Protein AF-A0A922VSZ3-F1 (afdb_monomer_lite)

pLDDT: mean 86.52, std 10.28, range [57.91, 98.0]

Radius of gyration: 19.98 Å; chains: 1; bounding box: 46×27×50 Å

Secondary structure (DSSP, 8-state):
-HHHHHHHHHHHHHHHHHHHHHHHHHHHT--HHHHHHHSPPPPHHHHHHHHSSSS-TTS--HHHHHHHHHHHHHHHGGGTHHHHHHHHHHH-

Foldseek 3Di:
DPVVVVVVVVVVVVVVVVVCVVCVVVVVPPPPVVVCVVPDADDQVVLCCPQNCVVPVVDHGSLVSLVVLLVVLVVVPPVSVVCNVNSVNRND

Structure (mmCIF, N/CA/C/O backbone):
data_AF-A0A922VSZ3-F1
#
_entry.id   AF-A0A922VSZ3-F1
#
loop_
_atom_site.group_PDB
_atom_site.id
_atom_site.type_symbol
_atom_site.label_atom_id
_atom_site.label_alt_id
_atom_site.label_comp_id
_atom_site.label_asym_id
_atom_site.label_entity_id
_atom_site.label_seq_id
_atom_site.pdbx_PDB_ins_code
_atom_site.Cartn_x
_atom_site.Cartn_y
_atom_site.Cartn_z
_atom_site.occupancy
_atom_site.B_iso_or_equiv
_atom_site.auth_seq_id
_atom_site.auth_comp_id
_atom_site.auth_asym_id
_atom_site.auth_atom_id
_atom_site.pdbx_PDB_model_num
ATOM 1 N N . MET A 1 1 ? 16.552 10.124 -42.023 1.00 57.91 1 MET A N 1
ATOM 2 C CA . MET A 1 1 ? 15.591 9.844 -40.932 1.00 57.91 1 MET A CA 1
ATOM 3 C C . MET A 1 1 ? 15.958 8.614 -40.093 1.00 57.91 1 MET A C 1
ATOM 5 O O . MET A 1 1 ? 15.736 8.681 -38.896 1.00 57.91 1 MET A O 1
ATOM 9 N N . ASN A 1 2 ? 16.570 7.546 -40.633 1.00 75.25 2 ASN A N 1
ATOM 10 C CA . ASN A 1 2 ? 16.925 6.362 -39.822 1.00 75.25 2 ASN A CA 1
ATOM 11 C C . ASN A 1 2 ? 18.244 6.487 -39.028 1.00 75.25 2 ASN A C 1
ATOM 13 O O . ASN A 1 2 ? 18.301 6.045 -37.885 1.00 75.25 2 ASN A O 1
ATOM 17 N N . ASP A 1 3 ? 19.281 7.126 -39.579 1.00 76.75 3 ASP A N 1
ATOM 18 C CA . ASP A 1 3 ? 20.605 7.158 -38.928 1.00 76.75 3 ASP A CA 1
ATOM 19 C C . ASP A 1 3 ? 20.699 8.118 -37.733 1.00 76.75 3 ASP A C 1
ATOM 21 O O . ASP A 1 3 ? 21.382 7.829 -36.752 1.00 76.75 3 ASP A O 1
ATOM 25 N N . GLU A 1 4 ? 20.003 9.257 -37.776 1.00 78.56 4 GLU A N 1
ATOM 26 C CA . GLU A 1 4 ? 19.944 10.189 -36.638 1.00 78.56 4 GLU A CA 1
ATOM 27 C C . GLU A 1 4 ? 19.178 9.589 -35.459 1.00 78.56 4 GLU A C 1
ATOM 29 O O . GLU A 1 4 ? 19.602 9.729 -34.313 1.00 78.56 4 GLU A O 1
ATOM 34 N N . PHE A 1 5 ? 18.099 8.853 -35.738 1.00 81.94 5 PHE A N 1
ATOM 35 C CA . PHE A 1 5 ? 17.347 8.138 -34.713 1.00 81.94 5 PHE A CA 1
ATOM 36 C C . PHE A 1 5 ? 18.181 7.010 -34.090 1.00 81.94 5 PHE A C 1
ATOM 38 O O . PHE A 1 5 ? 18.224 6.878 -32.869 1.00 81.94 5 PHE A O 1
ATOM 45 N N . ALA A 1 6 ? 18.918 6.248 -34.907 1.00 86.06 6 ALA A N 1
ATOM 46 C CA . ALA A 1 6 ? 19.832 5.219 -34.416 1.00 86.06 6 ALA A CA 1
ATOM 47 C C . ALA A 1 6 ? 20.950 5.805 -33.534 1.00 86.06 6 ALA A C 1
ATOM 49 O O . ALA A 1 6 ? 21.264 5.241 -32.485 1.00 86.06 6 ALA A O 1
ATOM 50 N N . LYS A 1 7 ? 21.510 6.965 -33.905 1.00 88.31 7 LYS A N 1
ATOM 51 C CA . LYS A 1 7 ? 22.503 7.681 -33.084 1.00 88.31 7 LYS A CA 1
ATOM 52 C C . LYS A 1 7 ? 21.917 8.208 -31.777 1.00 88.31 7 LYS A C 1
ATOM 54 O O . LYS A 1 7 ? 22.562 8.080 -30.740 1.00 88.31 7 LYS A O 1
ATOM 59 N N . MET A 1 8 ? 20.705 8.762 -31.804 1.00 87.25 8 MET A N 1
ATOM 60 C CA . MET A 1 8 ? 20.007 9.206 -30.595 1.00 87.25 8 MET A CA 1
ATOM 61 C C . MET A 1 8 ? 19.739 8.029 -29.651 1.00 87.25 8 MET A C 1
ATOM 63 O O . MET A 1 8 ? 20.017 8.124 -28.458 1.00 87.25 8 MET A O 1
ATOM 67 N N . PHE A 1 9 ? 19.273 6.898 -30.183 1.00 88.69 9 PHE A N 1
ATOM 68 C CA . PHE A 1 9 ? 19.038 5.692 -29.394 1.00 88.69 9 PHE A CA 1
ATOM 69 C C . PHE A 1 9 ? 20.338 5.124 -28.812 1.00 88.69 9 PH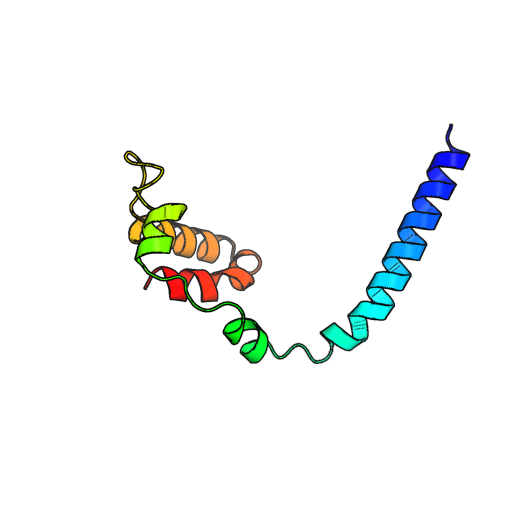E A C 1
ATOM 71 O O . PHE A 1 9 ? 20.380 4.776 -27.635 1.00 88.69 9 PHE A O 1
ATOM 78 N N . ALA A 1 10 ? 21.422 5.093 -29.592 1.00 88.38 10 ALA A N 1
ATOM 79 C CA . ALA A 1 10 ? 22.737 4.673 -29.110 1.00 88.38 10 ALA A CA 1
ATOM 80 C C . ALA A 1 10 ? 23.247 5.573 -27.972 1.00 88.38 10 ALA A C 1
ATOM 82 O O . ALA A 1 10 ? 23.705 5.062 -26.952 1.00 88.38 10 ALA A O 1
ATOM 83 N N . ALA A 1 11 ? 23.090 6.895 -28.097 1.00 89.94 11 ALA A N 1
ATOM 84 C CA . ALA A 1 11 ? 23.448 7.839 -27.041 1.00 89.94 11 ALA A CA 1
ATOM 85 C C . ALA A 1 11 ? 22.588 7.651 -25.776 1.00 89.94 11 ALA A C 1
ATOM 87 O O . ALA A 1 11 ? 23.122 7.664 -24.667 1.00 89.94 11 ALA A O 1
ATOM 88 N N . MET A 1 12 ? 21.277 7.415 -25.921 1.00 88.19 12 MET A N 1
ATOM 89 C CA . MET A 1 12 ? 20.391 7.116 -24.787 1.00 88.19 12 MET A CA 1
ATOM 90 C C . MET A 1 12 ? 20.750 5.790 -24.108 1.00 88.19 12 MET A C 1
ATOM 92 O O . MET A 1 12 ? 20.733 5.709 -22.882 1.00 88.19 12 MET A O 1
ATOM 96 N N . MET A 1 13 ? 21.115 4.763 -24.879 1.00 89.31 13 MET A N 1
ATOM 97 C CA . MET A 1 13 ? 21.562 3.475 -24.344 1.00 89.31 13 MET A CA 1
ATOM 98 C C . MET A 1 13 ? 22.893 3.603 -23.602 1.00 89.31 13 MET A C 1
ATOM 100 O O . MET A 1 13 ? 23.033 3.057 -22.510 1.00 89.31 13 MET A O 1
ATOM 104 N N . GLU A 1 14 ? 23.850 4.361 -24.140 1.00 89.88 14 GLU A N 1
ATOM 105 C CA . GLU A 1 14 ? 25.126 4.627 -23.471 1.00 89.88 14 GLU A CA 1
ATOM 106 C C . GLU A 1 14 ? 24.916 5.414 -22.167 1.00 89.88 14 GLU A C 1
ATOM 108 O O . GLU A 1 14 ? 25.495 5.086 -21.129 1.00 89.88 14 GLU A O 1
ATOM 113 N N . GLN A 1 15 ? 24.035 6.417 -22.186 1.00 87.62 15 GLN A N 1
ATOM 114 C CA . GLN A 1 15 ? 23.663 7.171 -20.991 1.00 87.62 15 GLN A CA 1
ATOM 115 C C . GLN A 1 15 ? 22.950 6.284 -19.958 1.00 87.62 15 GLN A C 1
ATOM 117 O O . GLN A 1 15 ? 23.252 6.367 -18.766 1.00 87.62 15 GLN A O 1
ATOM 122 N N . GLY A 1 16 ? 22.056 5.399 -20.406 1.00 84.06 16 GLY A N 1
ATOM 123 C CA . GLY A 1 16 ? 21.375 4.414 -19.567 1.00 84.06 16 GLY A CA 1
ATOM 124 C C . GLY A 1 16 ? 22.341 3.416 -18.929 1.00 84.06 16 GLY A C 1
ATOM 125 O O . GLY A 1 16 ? 22.222 3.131 -17.740 1.00 84.06 16 GLY A O 1
ATOM 126 N N . GLN A 1 17 ? 23.347 2.945 -19.670 1.00 83.81 17 GLN A N 1
ATOM 127 C CA . GLN A 1 17 ? 24.398 2.070 -19.141 1.00 83.81 17 GLN A CA 1
ATOM 128 C C . GLN A 1 17 ? 25.297 2.789 -18.132 1.00 83.81 17 GLN A C 1
ATOM 130 O O . GLN A 1 17 ? 25.599 2.215 -17.088 1.00 83.81 17 GLN A O 1
ATOM 135 N N . LYS A 1 18 ? 25.683 4.046 -18.390 1.00 85.50 18 LYS A N 1
ATOM 136 C CA . LYS A 1 18 ? 26.452 4.859 -17.428 1.00 85.50 18 LYS A CA 1
ATOM 137 C C . LYS A 1 18 ? 25.668 5.100 -16.139 1.00 85.50 18 LYS A C 1
ATOM 139 O O . LYS A 1 18 ? 26.228 4.969 -15.055 1.00 85.50 18 LYS A O 1
ATOM 144 N N . MET A 1 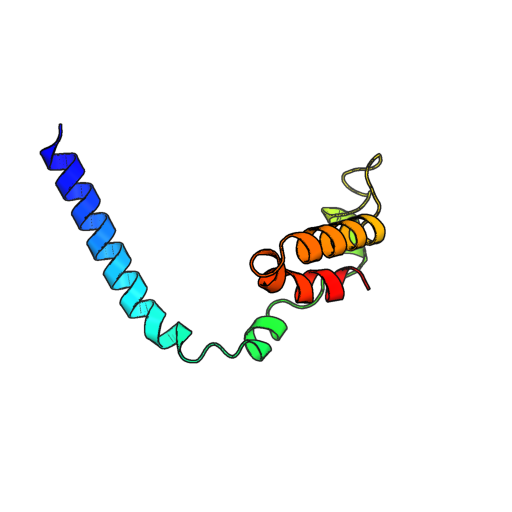19 ? 24.369 5.382 -16.247 1.00 82.75 19 MET A N 1
ATOM 145 C CA . MET A 1 19 ? 23.476 5.455 -15.088 1.00 82.75 19 MET A CA 1
ATOM 146 C C . MET A 1 19 ? 23.395 4.107 -14.369 1.00 82.75 19 MET A C 1
ATOM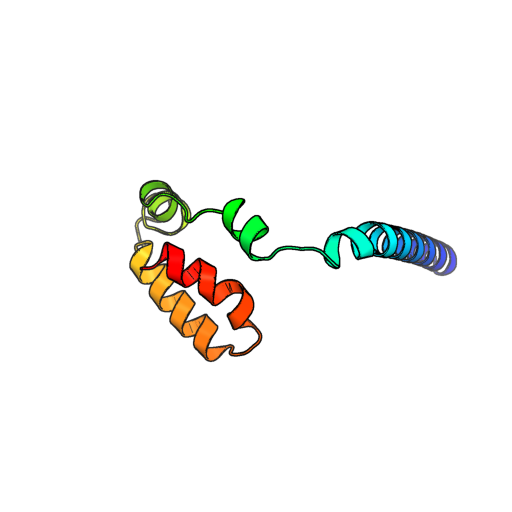 148 O O . MET A 1 19 ? 23.619 4.049 -13.169 1.00 82.75 19 MET A O 1
ATOM 152 N N . ALA A 1 20 ? 23.163 3.003 -15.078 1.00 79.06 20 ALA A N 1
ATOM 153 C CA . ALA A 1 20 ? 23.103 1.680 -14.460 1.00 79.06 20 ALA A CA 1
ATOM 154 C C . ALA A 1 20 ? 24.407 1.318 -13.724 1.00 79.06 20 ALA A C 1
ATOM 156 O O . ALA A 1 20 ? 24.349 0.817 -12.607 1.00 79.06 20 ALA A O 1
ATOM 157 N N . GLN A 1 21 ? 25.574 1.633 -14.295 1.00 80.12 21 GLN A N 1
ATOM 158 C CA . GLN A 1 21 ? 26.879 1.424 -13.653 1.00 80.12 21 GLN A CA 1
ATOM 159 C C . GLN A 1 21 ? 27.094 2.328 -12.434 1.00 80.12 21 GLN A C 1
ATOM 161 O O . GLN A 1 21 ? 27.686 1.887 -11.456 1.00 80.12 21 GLN A O 1
ATOM 166 N N . ALA A 1 22 ? 26.603 3.569 -12.462 1.00 78.31 22 ALA A N 1
ATOM 167 C CA . ALA A 1 22 ? 26.670 4.472 -11.313 1.00 78.31 22 ALA A CA 1
ATOM 168 C C . ALA A 1 22 ? 25.720 4.051 -10.176 1.00 78.31 22 ALA A C 1
ATOM 170 O O . ALA A 1 22 ? 26.021 4.271 -9.005 1.00 78.31 22 ALA A O 1
ATOM 171 N N . PHE A 1 23 ? 24.586 3.430 -10.514 1.00 70.81 23 PHE A N 1
ATOM 172 C CA . PHE A 1 23 ? 23.578 2.975 -9.553 1.00 70.81 23 PHE A CA 1
ATOM 173 C C . PHE A 1 23 ? 23.801 1.535 -9.065 1.00 70.81 23 PHE A C 1
ATOM 175 O O . PHE A 1 23 ? 23.335 1.194 -7.981 1.00 70.81 23 PHE A O 1
ATOM 182 N N . ALA A 1 24 ? 24.533 0.694 -9.802 1.00 69.62 24 ALA A N 1
ATOM 183 C CA . ALA A 1 24 ? 24.811 -0.691 -9.412 1.00 69.62 24 ALA A CA 1
ATOM 184 C C . ALA A 1 24 ? 25.481 -0.822 -8.022 1.00 69.62 24 ALA A C 1
ATOM 186 O O . ALA A 1 24 ? 24.971 -1.595 -7.211 1.00 69.62 24 ALA A O 1
ATOM 187 N N . PRO A 1 25 ? 26.509 -0.024 -7.658 1.00 70.44 25 PRO A N 1
ATOM 188 C CA . PRO A 1 25 ? 27.117 -0.078 -6.324 1.00 70.44 25 PRO A CA 1
ATOM 189 C C . PRO A 1 25 ? 26.164 0.390 -5.216 1.00 70.44 25 PRO A C 1
ATOM 191 O O . PRO A 1 25 ? 26.231 -0.083 -4.083 1.00 70.44 25 PRO A O 1
ATOM 194 N N . ALA A 1 26 ? 25.257 1.318 -5.543 1.00 64.56 26 ALA A N 1
ATOM 195 C CA . ALA A 1 26 ? 24.230 1.789 -4.619 1.00 64.56 26 ALA A CA 1
ATOM 196 C C . ALA A 1 26 ? 23.141 0.730 -4.380 1.00 64.56 26 ALA A C 1
ATOM 198 O O . ALA A 1 26 ? 22.498 0.771 -3.337 1.00 64.56 26 ALA A O 1
ATOM 199 N N . MET A 1 27 ? 22.964 -0.215 -5.315 1.00 62.75 27 MET A N 1
ATOM 200 C CA . MET A 1 27 ? 21.999 -1.318 -5.252 1.00 62.75 27 MET A CA 1
ATOM 201 C C . MET A 1 27 ? 22.538 -2.563 -4.526 1.00 62.75 27 MET A C 1
ATOM 203 O O . MET A 1 27 ? 21.752 -3.283 -3.915 1.00 62.75 27 MET A O 1
ATOM 207 N N . GLU A 1 28 ? 23.855 -2.808 -4.538 1.00 64.69 28 GLU A N 1
ATOM 208 C CA . GLU A 1 28 ? 24.474 -3.963 -3.853 1.00 64.69 28 GLU A CA 1
ATOM 209 C C . GLU A 1 28 ? 24.297 -3.933 -2.327 1.00 64.69 28 GLU A C 1
ATOM 211 O O . GLU A 1 28 ? 24.227 -4.984 -1.695 1.00 64.69 28 GLU A O 1
ATOM 216 N N . ASN A 1 29 ? 24.169 -2.740 -1.736 1.00 63.25 29 ASN A N 1
ATOM 217 C CA . ASN A 1 29 ? 24.008 -2.547 -0.292 1.00 63.25 29 ASN A CA 1
ATOM 218 C C . ASN A 1 29 ? 22.653 -1.928 0.090 1.00 63.25 29 ASN A C 1
ATOM 220 O O . ASN A 1 29 ? 22.549 -1.293 1.143 1.00 63.25 29 ASN A O 1
ATOM 224 N N . VAL A 1 30 ? 21.609 -2.075 -0.740 1.00 66.12 30 VAL A N 1
ATOM 225 C CA . VAL A 1 30 ? 20.266 -1.600 -0.366 1.00 66.12 30 VAL A CA 1
ATOM 226 C C . VAL A 1 30 ? 19.755 -2.445 0.789 1.00 66.12 30 VAL A C 1
ATOM 228 O O . VAL A 1 30 ? 19.209 -3.534 0.616 1.00 66.12 30 VAL A O 1
ATOM 231 N N . ASP A 1 31 ? 19.919 -1.915 1.996 1.00 72.50 31 ASP A N 1
ATOM 232 C CA . ASP A 1 31 ? 19.240 -2.438 3.165 1.00 72.50 31 ASP A CA 1
ATOM 233 C C . ASP A 1 31 ? 17.742 -2.160 3.009 1.00 72.50 31 ASP A C 1
ATOM 235 O O . ASP A 1 31 ? 17.250 -1.052 3.244 1.00 72.50 31 ASP A O 1
ATOM 239 N N . VAL A 1 32 ? 17.006 -3.199 2.619 1.00 71.56 32 VAL A N 1
ATOM 240 C CA . VAL A 1 32 ? 15.545 -3.178 2.482 1.00 71.56 32 VAL A CA 1
ATOM 241 C C . VAL A 1 32 ? 14.881 -2.676 3.768 1.00 71.56 32 VAL A C 1
ATOM 243 O O . VAL A 1 32 ? 13.874 -1.975 3.701 1.00 71.56 32 VAL A O 1
ATOM 246 N N . LYS A 1 33 ? 15.460 -2.941 4.950 1.00 70.44 33 LYS A N 1
ATOM 247 C CA . LYS A 1 33 ? 14.925 -2.431 6.222 1.00 70.44 33 LYS A CA 1
ATOM 248 C C . LYS A 1 33 ? 15.163 -0.933 6.390 1.00 70.44 33 LYS A C 1
ATOM 250 O O . LYS A 1 33 ? 14.302 -0.251 6.944 1.00 70.44 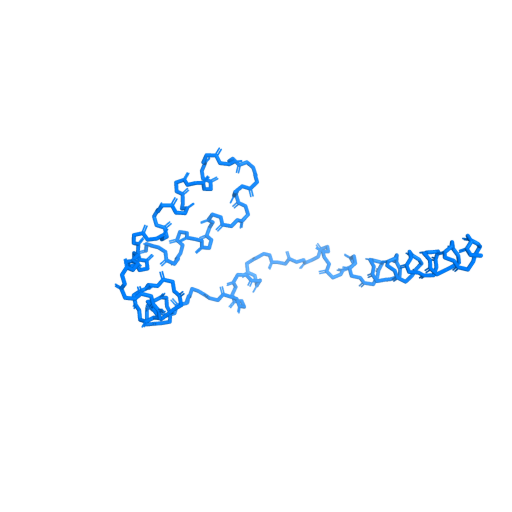33 LYS A O 1
ATOM 255 N N . ALA A 1 34 ? 16.306 -0.412 5.949 1.00 74.25 34 ALA A N 1
ATOM 256 C CA . ALA A 1 34 ? 16.566 1.026 5.954 1.00 74.25 34 ALA A CA 1
ATOM 257 C C . ALA A 1 34 ? 15.645 1.753 4.964 1.00 74.25 34 ALA A C 1
ATOM 259 O O . ALA A 1 34 ? 15.082 2.795 5.300 1.00 74.25 34 ALA A O 1
ATOM 260 N N . PHE A 1 35 ? 15.412 1.159 3.793 1.00 70.94 35 PHE A N 1
ATOM 261 C CA . PHE A 1 35 ? 14.465 1.677 2.809 1.00 70.94 35 PHE A CA 1
ATOM 262 C C . PHE A 1 35 ? 13.021 1.666 3.338 1.00 70.94 35 PHE A C 1
ATOM 264 O O . PHE A 1 35 ? 12.318 2.670 3.245 1.00 70.94 35 PHE A O 1
ATOM 271 N N . GLU A 1 36 ? 12.595 0.586 4.002 1.00 70.44 36 GLU A N 1
ATOM 272 C CA . GLU A 1 36 ? 11.288 0.525 4.673 1.00 70.44 36 GLU A CA 1
ATOM 273 C C . GLU A 1 36 ? 11.118 1.595 5.765 1.00 70.44 36 GLU A C 1
ATOM 275 O O . GLU A 1 36 ? 9.998 2.032 6.016 1.00 70.44 36 GLU A O 1
ATOM 280 N N . LYS A 1 37 ? 12.200 2.038 6.419 1.00 74.50 37 LYS A N 1
ATOM 281 C CA . LYS A 1 37 ? 12.141 3.135 7.402 1.00 74.50 37 LYS A CA 1
ATOM 282 C C . LYS A 1 37 ? 11.974 4.509 6.754 1.00 74.50 37 LYS A C 1
ATOM 284 O O . LYS A 1 37 ? 11.418 5.395 7.395 1.00 74.50 37 LYS A O 1
ATOM 289 N N . MET A 1 38 ? 12.447 4.696 5.520 1.00 76.19 38 MET A N 1
ATOM 290 C CA . MET A 1 38 ? 12.257 5.950 4.779 1.00 76.19 38 MET A CA 1
ATOM 291 C C . MET A 1 38 ? 10.809 6.139 4.320 1.00 76.19 38 MET A C 1
ATOM 293 O O . MET A 1 38 ? 10.347 7.273 4.215 1.00 76.19 38 MET A O 1
ATOM 297 N N . PHE A 1 39 ? 10.088 5.040 4.092 1.00 74.44 39 PHE A N 1
ATOM 298 C CA . PHE A 1 39 ? 8.685 5.041 3.687 1.00 74.44 39 PHE A CA 1
ATOM 299 C C . PHE A 1 39 ? 7.822 4.402 4.780 1.00 74.44 39 PHE A C 1
ATOM 301 O O . PHE A 1 39 ? 7.434 3.238 4.657 1.00 74.44 39 PHE A O 1
ATOM 308 N N . PRO A 1 40 ? 7.539 5.129 5.876 1.00 76.50 40 PRO A N 1
ATOM 309 C CA . PRO A 1 40 ? 6.671 4.618 6.925 1.00 76.50 40 PRO A CA 1
ATOM 310 C C . PRO A 1 40 ? 5.249 4.390 6.398 1.00 76.50 40 PRO A C 1
ATOM 312 O O . PRO A 1 40 ? 4.848 4.931 5.365 1.00 76.50 40 PRO A O 1
ATOM 315 N N . ALA A 1 41 ? 4.469 3.608 7.148 1.00 81.00 41 ALA A N 1
ATOM 316 C CA . ALA A 1 41 ? 3.033 3.514 6.914 1.00 81.00 41 ALA A CA 1
ATOM 317 C C . ALA A 1 41 ? 2.413 4.919 6.964 1.00 81.00 41 ALA A C 1
ATOM 319 O O . ALA A 1 41 ? 2.787 5.746 7.805 1.00 81.00 41 ALA A O 1
ATOM 320 N N . MET A 1 42 ? 1.488 5.198 6.047 1.00 85.00 42 MET A N 1
ATOM 321 C CA . MET A 1 42 ? 0.832 6.502 6.017 1.00 85.00 42 MET A CA 1
ATOM 322 C C . MET A 1 42 ? -0.118 6.644 7.219 1.00 85.00 42 MET A C 1
ATOM 324 O O . MET A 1 42 ? -0.796 5.679 7.574 1.00 85.00 42 MET A O 1
ATOM 328 N N . PRO A 1 43 ? -0.219 7.842 7.826 1.00 90.38 43 PRO A N 1
ATOM 329 C CA . PRO A 1 43 ? -1.261 8.153 8.799 1.00 90.38 43 PRO A CA 1
ATOM 330 C C . PRO A 1 43 ? -2.653 7.824 8.256 1.00 90.38 43 PRO A C 1
ATOM 332 O O . PRO A 1 43 ? -2.926 8.014 7.067 1.00 90.38 43 PRO A O 1
ATOM 335 N N . LYS A 1 44 ? -3.554 7.377 9.134 1.00 89.06 44 LYS A N 1
ATOM 336 C CA . LYS A 1 44 ? -4.907 6.940 8.762 1.00 89.06 44 LYS A CA 1
ATOM 337 C C . LYS A 1 44 ? -5.692 8.029 8.029 1.00 89.06 44 LYS A C 1
ATOM 339 O O . LYS A 1 44 ? -6.434 7.737 7.096 1.00 89.06 44 LYS A O 1
ATOM 344 N N . GLU A 1 45 ? -5.495 9.282 8.414 1.00 90.88 45 GLU A N 1
ATOM 345 C CA . GLU A 1 45 ? -6.138 10.447 7.813 1.00 90.88 45 GLU A CA 1
ATOM 346 C C . GLU A 1 45 ? -5.675 10.645 6.367 1.00 90.88 45 GLU A C 1
ATOM 348 O O . GLU A 1 45 ? -6.493 10.909 5.489 1.00 90.88 45 GLU A O 1
ATOM 353 N N . LEU A 1 46 ? -4.378 10.458 6.097 1.00 92.06 46 LEU A N 1
ATOM 354 C CA . LEU A 1 46 ? -3.841 10.517 4.737 1.00 92.06 46 LEU A CA 1
ATOM 355 C C . LEU A 1 46 ? -4.297 9.312 3.910 1.00 92.06 46 LEU A C 1
ATOM 357 O O . LEU A 1 46 ? -4.608 9.470 2.731 1.00 92.06 46 LEU A O 1
ATOM 361 N N . LEU A 1 47 ? -4.405 8.129 4.519 1.00 93.19 47 LEU A N 1
ATOM 362 C CA . LEU A 1 47 ? -4.965 6.956 3.848 1.00 93.19 47 LEU A CA 1
ATOM 363 C C . LEU A 1 47 ? -6.418 7.191 3.422 1.00 93.19 47 LEU A C 1
ATOM 365 O O . LEU A 1 47 ? -6.745 6.961 2.260 1.00 93.19 47 LEU A O 1
ATOM 369 N N . GLU A 1 48 ? -7.273 7.709 4.305 1.00 94.12 48 GLU A N 1
ATOM 370 C CA . GLU A 1 48 ? -8.653 8.066 3.948 1.00 94.12 48 GLU A CA 1
ATOM 371 C C . GLU A 1 48 ? -8.723 9.214 2.941 1.00 94.12 48 GLU A C 1
ATOM 373 O O . GLU A 1 48 ? -9.593 9.222 2.068 1.00 94.12 48 GLU A O 1
ATOM 378 N N . MET A 1 49 ? -7.782 10.157 3.018 1.00 94.06 49 MET A N 1
ATOM 379 C CA . MET A 1 49 ? -7.707 11.264 2.077 1.00 94.06 49 MET A CA 1
ATOM 380 C C . MET A 1 49 ? -7.467 10.790 0.639 1.00 94.06 49 MET A C 1
ATOM 382 O O . MET A 1 49 ? -8.225 11.143 -0.263 1.00 94.06 49 MET A O 1
ATOM 386 N N . TRP A 1 50 ? -6.434 9.970 0.440 1.00 91.75 50 TRP A N 1
ATOM 387 C CA . TRP A 1 50 ? -5.961 9.564 -0.887 1.00 91.75 50 TRP A CA 1
ATOM 388 C C . TRP A 1 50 ? -6.602 8.279 -1.417 1.00 91.75 50 TRP A C 1
ATOM 390 O O . TRP A 1 50 ? -6.821 8.148 -2.620 1.00 91.75 50 TRP A O 1
ATOM 400 N N . PHE A 1 51 ? -6.890 7.323 -0.535 1.00 93.62 51 PHE A N 1
ATOM 401 C CA . PHE A 1 51 ? -7.366 5.982 -0.891 1.00 93.62 51 PHE A CA 1
ATOM 402 C C . PHE A 1 51 ? -8.763 5.678 -0.349 1.00 93.62 51 PHE A C 1
ATOM 404 O O . PHE A 1 51 ? -9.313 4.619 -0.650 1.00 93.62 51 PHE A O 1
ATOM 411 N N . GLY A 1 52 ? -9.340 6.579 0.437 1.00 94.50 52 GLY A N 1
ATOM 412 C CA . GLY A 1 52 ? -10.667 6.423 1.005 1.00 94.50 52 GLY A CA 1
ATOM 413 C C . GLY A 1 52 ? -11.688 7.349 0.370 1.00 94.50 52 GLY A C 1
ATOM 414 O O . GLY A 1 52 ? -11.680 7.598 -0.841 1.00 94.50 52 GLY A O 1
ATOM 415 N N . LYS A 1 53 ? -12.592 7.842 1.215 1.00 95.94 53 LYS A N 1
ATOM 416 C CA . LYS A 1 53 ? -13.780 8.576 0.767 1.00 95.94 53 LYS A CA 1
ATOM 417 C C . LYS A 1 53 ? -13.603 10.086 0.677 1.00 95.94 53 LYS A C 1
ATOM 419 O O . LYS A 1 53 ? -14.435 10.742 0.064 1.00 95.94 53 LYS A O 1
ATOM 424 N N . THR A 1 54 ? -12.540 10.662 1.237 1.00 92.75 54 THR A N 1
ATOM 425 C CA . THR A 1 54 ? -12.405 12.129 1.313 1.00 92.75 54 THR A CA 1
ATOM 426 C C . THR A 1 54 ? -12.385 12.782 -0.069 1.00 92.75 54 THR A C 1
ATOM 428 O O . THR A 1 54 ? -13.138 13.720 -0.310 1.00 92.75 54 THR A O 1
ATOM 431 N N . PHE A 1 55 ? -11.561 12.276 -0.993 1.00 93.62 55 PHE A N 1
ATOM 432 C CA . PHE A 1 55 ? -11.546 12.739 -2.387 1.00 93.62 55 PHE A CA 1
ATOM 433 C C . PHE A 1 55 ? -12.423 11.892 -3.319 1.00 93.62 55 PHE A C 1
ATOM 435 O O . PHE A 1 55 ? -12.579 12.234 -4.489 1.00 93.62 55 PHE A O 1
ATOM 442 N N . ASN A 1 56 ? -13.013 10.804 -2.817 1.00 94.50 56 ASN A N 1
ATOM 443 C CA . ASN A 1 56 ? -13.908 9.935 -3.578 1.00 94.50 56 ASN A CA 1
ATOM 444 C C . ASN A 1 56 ? -15.096 9.453 -2.718 1.00 94.50 56 ASN A C 1
ATOM 446 O O . ASN A 1 56 ? -15.097 8.299 -2.283 1.00 94.50 56 ASN A O 1
ATOM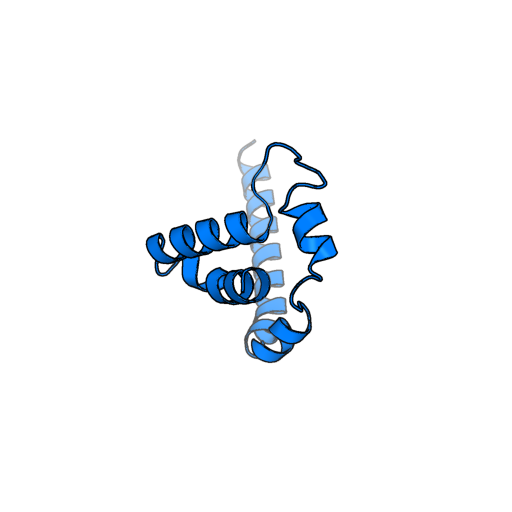 450 N N . PRO A 1 57 ? -16.103 10.311 -2.458 1.00 93.94 57 PRO A N 1
ATOM 451 C CA . PRO A 1 57 ? -17.151 10.042 -1.464 1.00 93.94 57 PRO A CA 1
ATOM 452 C C . PRO A 1 57 ? -17.968 8.768 -1.709 1.00 93.94 57 PRO A C 1
ATOM 454 O O . PRO A 1 57 ? -18.277 8.043 -0.764 1.00 93.94 57 PRO A O 1
ATOM 457 N N . GLU A 1 58 ? -18.252 8.464 -2.976 1.00 96.31 58 GLU A N 1
ATOM 458 C CA . GLU A 1 58 ? -19.001 7.271 -3.405 1.00 96.31 58 GLU A CA 1
ATOM 459 C C . GLU A 1 58 ? -18.115 6.012 -3.509 1.00 96.31 58 GLU A C 1
ATOM 461 O O . GLU A 1 58 ? -18.582 4.927 -3.855 1.00 96.31 58 GLU A O 1
ATOM 466 N N . GLY A 1 59 ? -16.813 6.145 -3.244 1.00 94.69 59 GLY A N 1
ATOM 467 C CA . GLY A 1 59 ? -15.843 5.060 -3.309 1.00 94.69 59 GLY A CA 1
ATOM 468 C C . GLY A 1 59 ? -15.824 4.162 -2.070 1.00 94.69 59 GLY A C 1
ATOM 469 O O .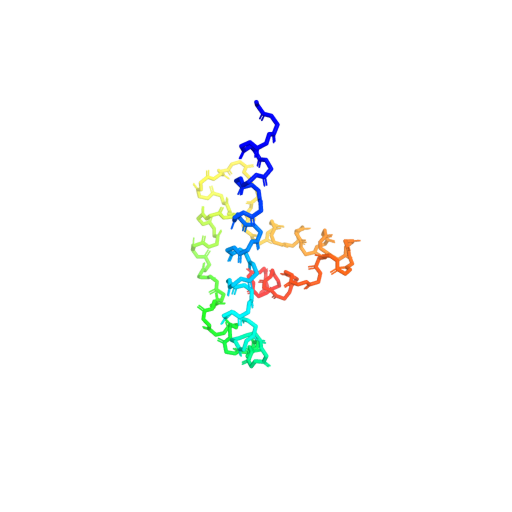 GLY A 1 59 ? -16.611 4.289 -1.134 1.00 94.69 59 GLY A O 1
ATOM 470 N N . LEU A 1 60 ? -14.864 3.236 -2.050 1.00 96.75 60 LEU A N 1
ATOM 471 C CA . LEU A 1 60 ? -14.553 2.438 -0.864 1.00 96.75 60 LEU A CA 1
ATOM 472 C C . LEU A 1 60 ? -13.781 3.279 0.159 1.00 96.75 60 LEU A C 1
ATOM 474 O O . LEU A 1 60 ? -12.950 4.104 -0.226 1.00 96.75 60 LEU A O 1
ATOM 478 N N . ASP A 1 61 ? -14.022 3.024 1.448 1.00 95.56 61 ASP A N 1
ATOM 479 C CA . ASP A 1 61 ? -13.123 3.478 2.513 1.00 95.56 61 ASP A CA 1
ATOM 480 C C . ASP A 1 61 ? -11.725 2.866 2.330 1.00 95.56 61 ASP A C 1
ATOM 482 O O . ASP A 1 61 ? -11.562 1.838 1.653 1.00 95.56 61 ASP A O 1
ATOM 486 N N . ALA A 1 62 ? -10.706 3.495 2.920 1.00 95.94 62 ALA A N 1
ATOM 487 C CA . ALA A 1 62 ? -9.325 3.104 2.666 1.00 95.94 62 ALA A CA 1
ATOM 488 C C . ALA A 1 62 ? -9.075 1.654 3.094 1.00 95.94 62 ALA A C 1
ATOM 490 O O . ALA A 1 62 ? -8.476 0.886 2.339 1.00 95.94 62 ALA A O 1
ATOM 491 N N . ARG A 1 63 ? -9.597 1.240 4.255 1.00 94.62 63 ARG A N 1
ATOM 492 C CA . ARG A 1 63 ? -9.417 -0.126 4.765 1.00 94.62 63 ARG A CA 1
ATOM 493 C C . ARG A 1 63 ? -9.977 -1.159 3.793 1.00 94.62 63 ARG A C 1
ATOM 495 O O . ARG A 1 63 ? -9.264 -2.090 3.418 1.00 94.62 63 ARG A O 1
ATOM 502 N N . THR A 1 64 ? -11.222 -0.993 3.357 1.00 96.69 64 THR A N 1
ATOM 503 C CA . THR A 1 64 ? -11.844 -1.926 2.408 1.00 96.69 64 THR A CA 1
ATOM 504 C C . THR A 1 64 ? -11.080 -1.962 1.086 1.00 96.69 64 THR A C 1
ATOM 506 O O . THR A 1 64 ? -10.833 -3.045 0.550 1.00 96.69 64 THR A O 1
ATOM 509 N N . ARG A 1 65 ? -10.624 -0.806 0.583 1.00 96.88 65 ARG A N 1
ATOM 510 C CA . ARG A 1 65 ? -9.798 -0.748 -0.631 1.00 96.88 65 ARG A CA 1
ATOM 511 C C . ARG A 1 65 ? -8.495 -1.534 -0.469 1.00 96.88 65 ARG A C 1
ATOM 513 O O . ARG A 1 65 ? -8.172 -2.337 -1.341 1.00 96.88 65 ARG A O 1
ATOM 520 N N . PHE A 1 66 ? -7.765 -1.343 0.631 1.00 96.81 66 PHE A N 1
ATOM 521 C CA . PHE A 1 66 ? -6.513 -2.065 0.878 1.00 96.81 66 PHE A CA 1
ATOM 522 C C . PHE A 1 66 ? -6.730 -3.575 1.028 1.00 96.81 66 PHE A C 1
ATOM 524 O O . PHE A 1 66 ? -5.944 -4.341 0.478 1.00 96.81 66 PHE A O 1
ATOM 531 N N . LEU A 1 67 ? -7.816 -4.020 1.669 1.00 97.62 67 LEU A N 1
ATOM 532 C CA . LEU A 1 67 ? -8.144 -5.450 1.762 1.00 97.62 67 LEU A CA 1
ATOM 533 C C . LEU A 1 67 ? -8.373 -6.091 0.385 1.00 97.62 67 LEU A C 1
ATOM 535 O O . LEU A 1 67 ? -7.850 -7.174 0.116 1.00 97.62 67 LEU A O 1
ATOM 539 N N . VAL A 1 68 ? -9.100 -5.416 -0.509 1.00 97.50 68 VAL A N 1
ATOM 540 C CA . VAL A 1 68 ? -9.308 -5.904 -1.883 1.00 97.50 68 VAL A CA 1
ATOM 541 C C . VAL A 1 68 ? -7.990 -5.912 -2.668 1.00 97.50 68 VAL A C 1
ATOM 543 O O . VAL A 1 68 ? -7.716 -6.864 -3.400 1.00 97.50 68 VAL A O 1
ATOM 546 N N . THR A 1 69 ? -7.130 -4.909 -2.474 1.00 97.00 69 THR A N 1
ATOM 547 C CA . THR A 1 69 ? -5.793 -4.864 -3.089 1.00 97.00 69 THR A CA 1
ATOM 548 C C . THR A 1 69 ? -4.897 -6.011 -2.616 1.00 97.00 69 THR A C 1
ATOM 550 O O . THR A 1 69 ? -4.229 -6.626 -3.443 1.00 97.00 69 THR A O 1
ATOM 553 N N . ILE A 1 70 ? -4.914 -6.354 -1.322 1.00 97.50 70 ILE A N 1
ATOM 554 C CA . ILE A 1 70 ? -4.171 -7.505 -0.772 1.00 97.50 70 ILE A CA 1
ATOM 555 C C . ILE A 1 70 ? -4.641 -8.806 -1.429 1.00 97.50 70 ILE A C 1
ATOM 557 O O . ILE A 1 70 ? -3.818 -9.631 -1.832 1.00 97.50 70 ILE A O 1
ATOM 561 N N . ALA A 1 71 ? -5.957 -8.982 -1.581 1.00 98.00 71 ALA A N 1
ATOM 562 C CA . ALA A 1 71 ? -6.509 -10.150 -2.260 1.00 98.00 71 ALA A CA 1
ATOM 563 C C . ALA A 1 71 ? -6.029 -10.221 -3.721 1.00 98.00 71 ALA A C 1
ATOM 565 O O . ALA A 1 71 ? -5.550 -11.266 -4.160 1.00 98.00 71 ALA A O 1
ATOM 566 N N . ALA A 1 72 ? -6.066 -9.102 -4.451 1.00 97.94 72 ALA A N 1
ATOM 567 C CA . ALA A 1 72 ? -5.583 -9.034 -5.829 1.00 97.94 72 ALA A CA 1
ATOM 568 C C . ALA A 1 72 ? -4.076 -9.332 -5.942 1.00 97.94 72 ALA A C 1
ATOM 570 O O . ALA A 1 72 ? -3.671 -10.144 -6.771 1.00 97.94 72 ALA A O 1
ATOM 571 N N . GLN A 1 73 ? -3.244 -8.737 -5.084 1.00 97.75 73 GLN A N 1
ATOM 572 C CA . GLN A 1 73 ? -1.798 -8.992 -5.044 1.00 97.75 73 GLN A CA 1
ATOM 573 C C . GLN A 1 73 ? -1.484 -10.460 -4.745 1.00 97.75 73 GLN A C 1
ATOM 575 O O . GLN A 1 73 ? -0.570 -11.023 -5.342 1.00 97.75 73 GLN A O 1
ATOM 580 N N . THR A 1 74 ? -2.272 -11.092 -3.874 1.00 96.19 74 THR A N 1
ATOM 581 C CA . THR A 1 74 ? -2.140 -12.523 -3.573 1.00 96.19 74 THR A CA 1
ATOM 582 C C . THR A 1 74 ? -2.418 -13.376 -4.812 1.00 96.19 74 THR A C 1
ATOM 584 O O . THR A 1 74 ? -1.664 -14.302 -5.099 1.00 96.19 74 THR A O 1
ATOM 587 N N . VAL A 1 75 ? -3.453 -13.036 -5.591 1.00 97.94 75 VAL A N 1
ATOM 588 C CA . VAL A 1 75 ? -3.779 -13.729 -6.852 1.00 97.94 75 VAL A CA 1
ATOM 589 C C . VAL A 1 75 ? -2.689 -13.530 -7.913 1.00 97.94 75 VAL A C 1
ATOM 591 O O . VAL A 1 75 ? -2.404 -14.453 -8.672 1.00 97.94 75 VAL A O 1
ATOM 594 N N . LEU A 1 76 ? -2.045 -12.359 -7.954 1.00 97.19 76 LEU A N 1
ATOM 595 C CA . LEU A 1 76 ? -0.933 -12.071 -8.872 1.00 97.19 76 LEU A CA 1
ATOM 596 C C . LEU A 1 76 ? 0.357 -12.849 -8.548 1.00 97.19 76 LEU A C 1
ATOM 598 O O . LEU A 1 76 ? 1.260 -12.904 -9.388 1.00 97.19 76 LEU A O 1
ATOM 602 N N . GLY A 1 77 ? 0.471 -13.433 -7.352 1.00 94.50 77 GLY A N 1
ATOM 603 C CA . GLY A 1 77 ? 1.631 -14.222 -6.941 1.00 94.50 77 GLY A CA 1
ATOM 604 C C . GLY A 1 77 ? 2.934 -13.401 -6.960 1.00 94.50 77 GLY A C 1
ATOM 605 O O . GLY A 1 77 ? 2.964 -12.314 -6.376 1.00 94.50 77 GLY A O 1
ATOM 606 N N . PRO A 1 78 ? 4.005 -13.860 -7.645 1.00 95.38 78 PRO A N 1
ATOM 607 C CA . PRO A 1 78 ? 5.318 -13.201 -7.619 1.00 95.38 78 PRO A CA 1
ATOM 608 C C . PRO A 1 78 ? 5.314 -11.728 -8.048 1.00 95.38 78 PRO A C 1
ATOM 610 O O . PRO A 1 78 ? 6.144 -10.947 -7.592 1.00 95.38 78 PRO A O 1
ATOM 613 N N . LEU A 1 79 ? 4.380 -11.321 -8.915 1.00 91.75 79 LEU A N 1
ATOM 614 C CA . LEU A 1 79 ? 4.270 -9.926 -9.355 1.00 91.75 79 LEU A CA 1
ATOM 615 C C . LEU A 1 79 ? 3.635 -9.017 -8.293 1.00 91.75 79 LEU A C 1
ATOM 617 O O . LEU A 1 79 ? 3.911 -7.819 -8.267 1.00 91.75 79 LEU A O 1
ATOM 621 N N . GLY A 1 80 ? 2.780 -9.570 -7.428 1.00 93.00 80 GLY A N 1
ATOM 622 C CA . GLY A 1 80 ? 2.135 -8.830 -6.341 1.00 93.00 80 GLY A CA 1
ATOM 623 C C . GLY A 1 80 ? 2.980 -8.759 -5.068 1.00 93.00 80 GLY A C 1
ATOM 624 O O . GLY A 1 80 ? 2.844 -7.815 -4.287 1.00 93.00 80 GLY A O 1
ATOM 625 N N . GLU A 1 81 ? 3.880 -9.724 -4.875 1.00 93.38 81 GLU A N 1
ATOM 626 C CA . GLU A 1 81 ? 4.697 -9.880 -3.668 1.00 93.38 81 GLU A CA 1
ATOM 627 C C . GLU A 1 81 ? 5.489 -8.620 -3.254 1.00 93.38 81 GLU A C 1
ATOM 629 O O . GLU A 1 81 ? 5.436 -8.268 -2.070 1.00 93.38 81 GLU A O 1
ATOM 634 N N . PRO A 1 82 ? 6.134 -7.859 -4.167 1.00 91.25 82 PRO A N 1
ATOM 635 C CA . PRO A 1 82 ? 6.908 -6.677 -3.780 1.00 91.25 82 PRO A CA 1
ATOM 636 C C . PRO A 1 82 ? 6.080 -5.590 -3.080 1.00 91.25 82 PRO A C 1
ATOM 638 O O . PRO A 1 82 ? 6.593 -4.874 -2.221 1.00 91.25 82 PRO A O 1
ATOM 641 N N . GLN A 1 83 ? 4.794 -5.460 -3.425 1.00 89.56 83 GLN A N 1
ATOM 642 C CA . GLN A 1 83 ? 3.907 -4.437 -2.856 1.00 89.56 83 GLN A CA 1
ATOM 643 C C . GLN A 1 83 ? 3.082 -4.944 -1.666 1.00 89.56 83 GLN A C 1
ATOM 645 O O . GLN A 1 83 ? 2.538 -4.139 -0.901 1.00 89.56 83 GLN A O 1
ATOM 650 N N . LEU A 1 84 ? 3.005 -6.261 -1.473 1.00 93.69 84 LEU A N 1
ATOM 651 C CA . LEU A 1 84 ? 2.112 -6.890 -0.504 1.00 93.69 84 LEU A CA 1
ATOM 652 C C . LEU A 1 84 ? 2.397 -6.437 0.933 1.00 93.69 84 LEU A C 1
ATOM 654 O O . LEU A 1 84 ? 1.484 -6.059 1.664 1.00 93.69 84 LEU A O 1
ATOM 658 N N . ARG A 1 85 ? 3.675 -6.381 1.326 1.00 90.75 85 ARG A N 1
ATOM 659 C CA . ARG A 1 85 ? 4.089 -5.971 2.679 1.00 90.75 85 ARG A CA 1
ATOM 660 C C . ARG A 1 85 ? 3.622 -4.560 3.039 1.00 90.75 85 ARG A C 1
ATOM 662 O O . ARG A 1 85 ? 3.113 -4.346 4.136 1.00 90.75 85 ARG A O 1
ATOM 669 N N . MET A 1 86 ? 3.811 -3.600 2.135 1.00 89.81 86 MET A N 1
ATOM 670 C CA . MET A 1 86 ? 3.398 -2.211 2.361 1.00 89.81 86 MET A CA 1
ATOM 671 C C . MET A 1 86 ? 1.872 -2.091 2.393 1.00 89.81 86 MET A C 1
ATOM 673 O O . MET A 1 86 ? 1.310 -1.377 3.217 1.00 89.81 86 MET A O 1
ATOM 677 N N . THR A 1 87 ? 1.201 -2.838 1.520 1.00 93.75 87 THR A N 1
ATOM 678 C CA . THR A 1 87 ? -0.263 -2.862 1.431 1.00 93.75 87 THR A CA 1
ATOM 679 C C . THR A 1 87 ? -0.879 -3.414 2.721 1.00 93.75 87 THR A C 1
ATOM 681 O O . THR A 1 87 ? -1.824 -2.828 3.240 1.00 93.75 87 THR A O 1
ATOM 684 N N . ILE A 1 88 ? -0.283 -4.464 3.299 1.00 93.81 88 ILE A N 1
ATOM 685 C CA . ILE A 1 88 ? -0.659 -5.003 4.614 1.00 93.81 88 ILE A CA 1
ATOM 686 C C . ILE A 1 88 ? -0.460 -3.957 5.717 1.00 93.81 88 ILE A C 1
ATOM 688 O O . ILE A 1 88 ? -1.395 -3.712 6.468 1.00 93.81 88 ILE A O 1
ATOM 692 N N . LYS A 1 89 ? 0.709 -3.301 5.783 1.00 91.50 89 LYS A N 1
ATOM 693 C CA . LYS A 1 89 ? 1.004 -2.274 6.806 1.00 91.50 89 LYS A CA 1
ATOM 694 C C . LYS A 1 89 ? 0.026 -1.089 6.794 1.00 91.50 89 LYS A C 1
ATOM 696 O O . LYS A 1 89 ? -0.154 -0.458 7.825 1.00 91.50 89 LYS A O 1
ATOM 701 N N . ASN A 1 90 ? -0.545 -0.752 5.637 1.00 91.38 90 ASN A N 1
ATOM 702 C CA . ASN A 1 90 ? -1.518 0.338 5.513 1.00 91.38 90 ASN A CA 1
ATOM 703 C C . ASN A 1 90 ? -2.973 -0.133 5.697 1.00 91.38 90 ASN A C 1
ATOM 705 O O . ASN A 1 90 ? -3.841 0.676 6.016 1.00 91.38 90 ASN A O 1
ATOM 709 N N . GLY A 1 91 ? -3.261 -1.415 5.450 1.00 90.00 91 GLY A N 1
ATOM 710 C CA . GLY A 1 91 ? -4.616 -1.971 5.485 1.00 90.00 91 GLY A CA 1
ATOM 711 C C . GLY A 1 91 ? -5.034 -2.606 6.815 1.00 90.00 91 GLY A C 1
ATOM 712 O O . GLY A 1 91 ? -6.239 -2.769 7.036 1.00 90.00 91 GLY A O 1
ATOM 713 N N . LEU A 1 92 ? -4.074 -2.978 7.671 1.00 85.88 92 LEU A N 1
ATOM 714 C CA . LEU A 1 92 ? -4.266 -3.676 8.952 1.00 85.88 92 LEU A CA 1
ATOM 715 C C . LEU A 1 92 ? -3.542 -2.951 10.088 1.00 85.88 92 LEU A C 1
ATOM 717 O O . LEU A 1 92 ? -4.171 -2.832 11.163 1.00 85.88 92 LEU A O 1
#

Sequence (92 aa):
MNDEFAKMFAAMMEQGQKMAQAFAPAMENVDVKAFEKMFPAMPKELLEMWFGKTFNPEGLDARTRFLVTIAAQTVLGPLGEPQLRMTIKNGL